Protein AF-A0A6N2DWP4-F1 (afdb_monomer)

pLDDT: mean 92.91, std 9.51, range [34.91, 98.56]

Nearest PDB structures (foldseek):
  1u5u-assembly1_A  TM=6.661E-01  e=4.851E-03  Plexaura homomalla
  2dvn-assembly1_A  TM=3.568E-01  e=2.224E+00  Pyrococcus horikoshii
  2e5x-assembly1_A-2  TM=3.537E-01  e=4.607E+00  Pyrococcus horikoshii OT3
  2mjp-assembly1_B  TM=2.564E-01  e=7.045E+00  Methanocaldococcus jannaschii

Foldseek 3Di:
DAWWFQAVFIKDKDKAWDPVQVVPQDCPDDDCPPDPPSPPVSVQVSLQPFKTKIFIWMWTDPDCVQVPNADPVHDRDCVRTNIDGDDMDIGGRDGCPDPLNVVLVLLEADAQCPDDNNTGTDYPVNVVSVVVSVVCLVVSCVVVVHDNDHDPDPCVSRVDPPD

Secondary structure (DSSP, 8-state):
---EEETTEEEEEEEEE-HHHHHT-------TTTSTTTHHHHHHHHHHH--EEEEEEEEE-S-TTTS-SS-SSSPPPTTTS--EEEEEEEE-------HHHHHHHHT----TT-S-GGG-B-SHHHHHHHHHHHHHHHHHHHHTT------SSHHHHSTT---

Structure (mmCIF, N/CA/C/O backbone):
data_AF-A0A6N2DWP4-F1
#
_entry.id   AF-A0A6N2DWP4-F1
#
loop_
_atom_site.group_PDB
_atom_site.id
_atom_site.type_symbol
_atom_site.label_atom_id
_atom_site.label_alt_id
_atom_site.label_comp_id
_atom_site.label_asym_id
_atom_site.label_entity_id
_atom_site.label_seq_id
_atom_site.pdbx_PDB_ins_code
_atom_site.Cartn_x
_atom_site.Cartn_y
_atom_site.Cartn_z
_atom_site.occupancy
_atom_site.B_iso_or_equiv
_atom_site.auth_seq_id
_atom_site.auth_comp_id
_atom_site.auth_asym_id
_atom_site.auth_atom_id
_atom_site.pdbx_PDB_model_num
ATOM 1 N N . MET A 1 1 ? -5.877 7.063 4.134 1.00 78.75 1 MET A N 1
ATOM 2 C CA . MET A 1 1 ? -6.351 5.751 3.622 1.00 78.75 1 MET A CA 1
ATOM 3 C C . MET A 1 1 ? -7.842 5.827 3.367 1.00 78.75 1 MET A C 1
ATOM 5 O O . MET A 1 1 ? -8.533 6.434 4.176 1.00 78.75 1 MET A O 1
ATOM 9 N N . ALA A 1 2 ? -8.330 5.246 2.273 1.00 89.94 2 ALA A N 1
ATOM 10 C CA . ALA A 1 2 ? -9.761 5.212 1.981 1.00 89.94 2 ALA A CA 1
ATOM 11 C C . ALA A 1 2 ? -10.409 3.939 2.524 1.00 89.94 2 ALA A C 1
ATOM 13 O O . ALA A 1 2 ? -9.740 2.915 2.642 1.00 89.94 2 ALA A O 1
ATOM 14 N N . ALA A 1 3 ? -11.693 4.028 2.865 1.00 96.62 3 ALA A N 1
ATOM 15 C CA . ALA A 1 3 ? -12.449 2.879 3.329 1.00 96.62 3 ALA A CA 1
ATOM 16 C C . ALA A 1 3 ? -12.843 1.965 2.158 1.00 96.62 3 ALA A C 1
ATOM 18 O O . ALA A 1 3 ? -13.057 2.417 1.030 1.00 96.62 3 ALA A O 1
ATOM 19 N N . GLN A 1 4 ? -12.983 0.681 2.446 1.00 97.31 4 GLN A N 1
ATOM 20 C CA . GLN A 1 4 ? -13.460 -0.343 1.525 1.00 97.31 4 GLN A CA 1
ATOM 21 C C . GLN A 1 4 ? -14.400 -1.301 2.253 1.00 97.31 4 GLN A C 1
ATOM 23 O O . GLN A 1 4 ? -14.435 -1.333 3.486 1.00 97.31 4 GLN A O 1
ATOM 28 N N . ARG A 1 5 ? -15.169 -2.084 1.495 1.00 97.69 5 ARG A N 1
ATOM 29 C CA . ARG A 1 5 ? -15.842 -3.249 2.067 1.00 97.69 5 ARG A CA 1
ATOM 30 C C . ARG A 1 5 ? -14.807 -4.258 2.561 1.00 97.69 5 ARG A C 1
ATOM 32 O O . ARG A 1 5 ? -13.666 -4.293 2.096 1.00 97.69 5 ARG A O 1
ATOM 39 N N . HIS A 1 6 ? -15.228 -5.058 3.523 1.00 96.44 6 HIS A N 1
ATOM 40 C CA . HIS A 1 6 ? -14.503 -6.218 4.004 1.00 96.44 6 HIS A CA 1
ATOM 41 C C . HIS A 1 6 ? -15.536 -7.267 4.423 1.00 96.44 6 HIS A C 1
ATOM 43 O O . HIS A 1 6 ? -15.893 -7.379 5.595 1.00 96.44 6 HIS A O 1
ATOM 49 N N . GLY A 1 7 ? -16.122 -7.932 3.423 1.00 96.00 7 GLY A N 1
ATOM 50 C CA . GLY A 1 7 ? -17.308 -8.773 3.587 1.00 96.00 7 GLY A CA 1
ATOM 51 C C . GLY A 1 7 ? -18.505 -7.961 4.096 1.00 96.00 7 GLY A C 1
ATOM 52 O O . GLY A 1 7 ? -18.967 -7.015 3.437 1.00 96.00 7 GLY A O 1
ATOM 53 N N . ASP A 1 8 ? -18.969 -8.314 5.294 1.00 96.88 8 ASP A N 1
ATOM 54 C CA . ASP A 1 8 ? -20.061 -7.639 6.007 1.00 96.88 8 ASP A CA 1
ATOM 55 C C . ASP A 1 8 ? -19.612 -6.371 6.749 1.00 96.88 8 ASP A C 1
ATOM 57 O O . ASP A 1 8 ? -20.439 -5.610 7.251 1.00 96.88 8 ASP A O 1
ATOM 61 N N . TYR A 1 9 ? -18.304 -6.104 6.786 1.00 97.50 9 TYR A N 1
ATOM 62 C CA . TYR A 1 9 ? -17.720 -4.963 7.481 1.00 97.50 9 TYR A CA 1
ATOM 63 C C . TYR A 1 9 ? -17.241 -3.874 6.517 1.00 97.50 9 TYR A C 1
ATOM 65 O O . TYR A 1 9 ? -17.183 -4.031 5.294 1.00 97.50 9 TYR A O 1
ATOM 73 N N . VAL A 1 10 ? -16.850 -2.746 7.105 1.00 98.25 10 VAL A N 1
ATOM 74 C CA . VAL A 1 10 ? -16.110 -1.673 6.441 1.00 98.25 10 VAL A CA 1
ATOM 75 C C . VAL A 1 10 ? -14.744 -1.568 7.099 1.00 98.25 10 VAL A C 1
ATOM 77 O O . VAL A 1 10 ? -14.651 -1.622 8.325 1.00 98.25 10 VAL A O 1
ATOM 80 N N . SER A 1 11 ? -13.689 -1.387 6.310 1.00 97.94 11 SER A N 1
ATOM 81 C CA . SER A 1 11 ? -12.334 -1.278 6.841 1.00 97.94 11 SER A CA 1
ATOM 82 C C . SER A 1 11 ? -11.476 -0.243 6.124 1.00 97.94 11 SER A C 1
ATOM 84 O O . SER A 1 11 ? -11.756 0.157 4.993 1.00 97.94 11 SER A O 1
ATOM 86 N N . LYS A 1 12 ? -10.404 0.180 6.797 1.00 97.75 12 LYS A N 1
ATOM 87 C CA . LYS A 1 12 ? -9.216 0.779 6.183 1.00 97.75 12 LYS A CA 1
ATOM 88 C C . LYS A 1 12 ? -8.073 -0.231 6.265 1.00 97.75 12 LYS A C 1
ATOM 90 O O . LYS A 1 12 ? -7.922 -0.916 7.276 1.00 97.75 12 LYS A O 1
ATOM 95 N N . ILE A 1 13 ? -7.265 -0.299 5.210 1.00 96.50 13 ILE A N 1
ATOM 96 C CA . ILE A 1 13 ? -6.066 -1.144 5.145 1.00 96.50 13 ILE A CA 1
ATOM 97 C C . ILE A 1 13 ? -4.832 -0.248 5.084 1.00 96.50 13 ILE A C 1
ATOM 99 O O . ILE A 1 13 ? -4.819 0.736 4.336 1.00 96.50 13 ILE A O 1
ATOM 103 N N . ARG A 1 14 ? -3.794 -0.608 5.844 1.00 96.50 14 ARG A N 1
ATOM 104 C CA . ARG A 1 14 ? -2.457 -0.011 5.759 1.00 96.50 14 ARG A CA 1
ATOM 105 C C . ARG A 1 14 ? -1.386 -1.069 5.557 1.00 96.50 14 ARG A C 1
ATOM 107 O O . ARG A 1 14 ? -1.566 -2.224 5.934 1.00 96.50 14 ARG A O 1
ATOM 114 N N . VAL A 1 15 ? -0.274 -0.643 4.972 1.00 97.31 15 VAL A N 1
ATOM 115 C CA . VAL A 1 15 ? 0.958 -1.425 4.878 1.00 97.31 15 VAL A CA 1
ATOM 116 C C . VAL A 1 15 ? 2.032 -0.635 5.611 1.00 97.31 15 VAL A C 1
ATOM 118 O O . VAL A 1 15 ? 2.283 0.517 5.258 1.00 97.31 15 VAL A O 1
ATOM 121 N N . ALA A 1 16 ? 2.616 -1.224 6.648 1.00 96.81 16 ALA A N 1
ATOM 122 C CA . ALA A 1 16 ? 3.660 -0.604 7.461 1.00 96.81 16 ALA A CA 1
ATOM 123 C C . ALA A 1 16 ? 4.908 -1.496 7.462 1.00 96.81 16 ALA A C 1
ATOM 125 O O . ALA A 1 16 ? 4.757 -2.714 7.474 1.00 96.81 16 ALA A O 1
ATOM 126 N N . PRO A 1 17 ? 6.137 -0.954 7.431 1.00 97.06 17 PRO A N 1
ATOM 127 C CA . PRO A 1 17 ? 7.325 -1.786 7.595 1.00 97.06 17 PRO A CA 1
ATOM 128 C C . PRO A 1 17 ? 7.321 -2.429 8.986 1.00 97.06 17 PRO A C 1
ATOM 130 O O . PRO A 1 17 ? 6.871 -1.814 9.955 1.00 97.06 17 PRO A O 1
ATOM 133 N N . THR A 1 18 ? 7.846 -3.649 9.105 1.00 97.44 18 THR A N 1
ATOM 134 C CA . THR A 1 18 ? 8.130 -4.207 10.435 1.00 97.44 18 THR A CA 1
ATOM 135 C C . THR A 1 18 ? 9.191 -3.358 11.136 1.00 97.44 18 THR A C 1
ATOM 137 O O . THR A 1 18 ? 10.009 -2.717 10.472 1.00 97.44 18 THR A O 1
ATOM 140 N N . ALA A 1 19 ? 9.221 -3.371 12.473 1.00 95.25 19 ALA A N 1
ATOM 141 C CA . ALA A 1 19 ? 10.240 -2.642 13.236 1.00 95.25 19 ALA A CA 1
ATOM 142 C C . ALA A 1 19 ? 11.664 -3.028 12.794 1.00 95.25 19 ALA A C 1
ATOM 144 O O . ALA A 1 19 ? 12.471 -2.158 12.481 1.00 95.25 19 ALA A O 1
ATOM 145 N N . ALA A 1 20 ? 11.918 -4.332 12.639 1.00 94.88 20 ALA A N 1
ATOM 146 C CA . ALA A 1 20 ? 13.197 -4.843 12.156 1.00 94.88 20 ALA A CA 1
ATOM 147 C C . ALA A 1 20 ? 13.540 -4.322 10.748 1.00 94.88 20 ALA A C 1
ATOM 149 O O . ALA A 1 20 ? 14.630 -3.798 10.540 1.00 94.88 20 ALA A O 1
ATOM 150 N N . ALA A 1 21 ? 12.613 -4.396 9.784 1.00 94.31 21 ALA A N 1
ATOM 151 C CA . ALA A 1 21 ? 12.868 -3.883 8.436 1.00 94.31 21 ALA A CA 1
ATOM 152 C C . ALA A 1 21 ? 13.123 -2.367 8.446 1.00 94.31 21 ALA A C 1
ATOM 154 O O . ALA A 1 21 ? 14.057 -1.892 7.799 1.00 94.31 21 ALA A O 1
ATOM 155 N N . ALA A 1 22 ? 12.338 -1.615 9.222 1.00 94.25 22 ALA A N 1
ATOM 156 C CA . ALA A 1 22 ? 12.482 -0.172 9.349 1.00 94.25 22 ALA A CA 1
ATOM 157 C C . ALA A 1 22 ? 13.839 0.224 9.941 1.00 94.25 22 ALA A C 1
ATOM 159 O O . ALA A 1 22 ? 14.412 1.212 9.491 1.00 94.25 22 ALA A O 1
ATOM 160 N N . GLU A 1 23 ? 14.368 -0.517 10.916 1.00 94.62 23 GLU A N 1
ATOM 161 C CA . GLU A 1 23 ? 15.683 -0.270 11.524 1.00 94.62 23 GLU A CA 1
ATOM 162 C C . GLU A 1 23 ? 16.831 -0.486 10.536 1.00 94.62 23 GLU A C 1
ATOM 164 O O . GLU A 1 23 ? 17.778 0.300 10.527 1.00 94.62 23 GLU A O 1
ATOM 169 N N . THR A 1 24 ? 16.716 -1.480 9.649 1.00 92.62 24 THR A N 1
ATOM 170 C CA . THR A 1 24 ? 17.780 -1.813 8.688 1.00 92.62 24 THR A CA 1
ATOM 171 C C . THR A 1 24 ? 17.966 -0.814 7.546 1.00 92.62 24 THR A C 1
ATOM 173 O O . THR A 1 24 ? 18.963 -0.930 6.833 1.00 92.62 24 THR A O 1
ATOM 176 N N . VAL A 1 25 ? 17.052 0.150 7.365 1.00 93.19 25 VAL A N 1
ATOM 177 C CA . VAL A 1 25 ? 17.154 1.175 6.312 1.00 93.19 25 VAL A CA 1
ATOM 178 C C . VAL A 1 25 ? 18.343 2.094 6.586 1.00 93.19 25 VAL A C 1
ATOM 180 O O . VAL A 1 25 ? 18.369 2.807 7.598 1.00 93.19 25 VAL A O 1
ATOM 183 N N . VAL A 1 26 ? 19.302 2.111 5.657 1.00 92.06 26 VAL A N 1
ATOM 184 C CA . VAL A 1 26 ? 20.540 2.899 5.775 1.00 92.06 26 VAL A CA 1
ATOM 185 C C . VAL A 1 26 ? 20.389 4.253 5.080 1.00 92.06 26 VAL A C 1
ATOM 187 O O . VAL A 1 26 ? 20.777 5.288 5.626 1.00 92.06 26 VAL A O 1
ATOM 190 N N . ARG A 1 27 ? 19.757 4.287 3.903 1.00 90.81 27 ARG A N 1
ATOM 191 C CA . ARG A 1 27 ? 19.587 5.499 3.080 1.00 90.81 27 ARG A CA 1
ATOM 192 C C . ARG A 1 27 ? 18.375 6.332 3.512 1.00 90.81 27 ARG A C 1
ATOM 194 O O . ARG A 1 27 ? 17.412 6.498 2.772 1.00 90.81 27 ARG A O 1
ATOM 201 N N . ARG A 1 28 ? 18.413 6.856 4.742 1.00 87.88 28 ARG A N 1
ATOM 202 C CA . ARG A 1 28 ? 17.291 7.604 5.353 1.00 87.88 28 ARG A CA 1
ATOM 203 C C . ARG A 1 28 ? 17.170 9.057 4.910 1.00 87.88 28 ARG A C 1
ATOM 205 O O . ARG A 1 28 ? 16.089 9.631 5.013 1.00 87.88 28 ARG A O 1
ATOM 212 N N . HIS A 1 29 ? 18.270 9.663 4.477 1.00 89.38 29 HIS A N 1
ATOM 213 C CA . HIS A 1 29 ? 18.296 11.061 4.071 1.00 89.38 29 HIS A CA 1
ATOM 214 C C . HIS A 1 29 ? 18.498 11.155 2.563 1.00 89.38 29 HIS A C 1
ATOM 216 O O . HIS A 1 29 ? 19.567 10.830 2.052 1.00 89.38 29 HIS A O 1
ATOM 222 N N . LEU A 1 30 ? 17.450 11.587 1.868 1.00 90.50 30 LEU A N 1
ATOM 223 C CA . LEU A 1 30 ? 17.461 11.878 0.442 1.00 90.50 30 LEU A CA 1
ATOM 224 C C . LEU A 1 30 ? 17.058 13.341 0.293 1.00 90.50 30 LEU A C 1
ATOM 226 O O . LEU A 1 30 ? 15.987 13.720 0.767 1.00 90.50 30 LEU A O 1
ATOM 230 N N . ASP A 1 31 ? 17.903 14.151 -0.337 1.00 89.94 31 ASP A N 1
ATOM 231 C CA . ASP A 1 31 ? 17.555 15.523 -0.699 1.00 89.94 31 ASP A CA 1
ATOM 232 C C . ASP A 1 31 ? 17.037 15.531 -2.144 1.00 89.94 31 ASP A C 1
ATOM 234 O O . ASP A 1 31 ? 17.816 15.327 -3.071 1.00 89.94 31 ASP A O 1
ATOM 238 N N . PRO A 1 32 ? 15.737 15.775 -2.388 1.00 88.06 32 PRO A N 1
ATOM 239 C CA . PRO A 1 32 ? 15.192 15.809 -3.743 1.00 88.06 32 PRO A CA 1
ATOM 240 C C . PRO A 1 32 ? 15.776 16.917 -4.629 1.00 88.06 32 PRO A C 1
ATOM 242 O O . PRO A 1 32 ? 15.478 16.950 -5.819 1.00 88.06 32 PRO A O 1
ATOM 245 N N . LYS A 1 33 ? 16.546 17.855 -4.063 1.00 90.38 33 LYS A N 1
ATOM 246 C CA . LYS A 1 33 ? 17.175 18.957 -4.800 1.00 90.38 33 LYS A CA 1
ATOM 247 C C . LYS A 1 33 ? 18.560 18.616 -5.339 1.00 90.38 33 LYS A C 1
ATOM 249 O O . LYS A 1 33 ? 19.059 19.372 -6.168 1.00 90.38 33 LYS A O 1
ATOM 254 N N . THR A 1 34 ? 19.198 17.546 -4.862 1.00 87.75 34 THR A N 1
ATOM 255 C CA . THR A 1 34 ? 20.581 17.229 -5.251 1.00 87.75 34 THR A CA 1
ATOM 256 C C . THR A 1 34 ? 20.678 16.561 -6.614 1.00 87.75 34 THR A C 1
ATOM 258 O O . THR A 1 34 ? 21.702 16.717 -7.271 1.00 87.75 34 THR A O 1
ATOM 261 N N . ASP A 1 35 ? 19.636 15.847 -7.050 1.00 83.06 35 ASP A N 1
ATOM 262 C CA . ASP A 1 35 ? 19.594 15.187 -8.356 1.00 83.06 35 ASP A CA 1
ATOM 263 C C . ASP A 1 35 ? 18.150 14.926 -8.824 1.00 83.06 35 ASP A C 1
ATOM 265 O O . ASP A 1 35 ? 17.211 14.822 -8.026 1.00 83.06 35 ASP A O 1
ATOM 269 N N . VAL A 1 36 ? 17.965 14.761 -10.133 1.00 77.81 36 VAL A N 1
ATOM 270 C CA . VAL A 1 36 ? 16.721 14.276 -10.726 1.00 77.81 36 VAL A CA 1
ATOM 271 C C . VAL A 1 36 ? 16.628 12.768 -10.481 1.00 77.81 36 VAL A C 1
ATOM 273 O O . VAL A 1 36 ? 17.330 11.972 -11.090 1.00 77.81 36 VAL A O 1
ATOM 276 N N . GLY A 1 37 ? 15.716 12.356 -9.597 1.00 83.94 37 GLY A N 1
ATOM 277 C CA . GLY A 1 37 ? 15.395 10.936 -9.403 1.00 83.94 37 GLY A CA 1
ATOM 278 C C . GLY A 1 37 ? 16.115 10.234 -8.248 1.00 83.94 37 GLY A C 1
ATOM 279 O O . GLY A 1 37 ? 16.219 9.010 -8.274 1.00 83.94 37 GLY A O 1
ATOM 280 N N . VAL A 1 38 ? 16.523 10.963 -7.200 1.00 91.38 38 VAL A N 1
ATOM 281 C CA . VAL A 1 38 ? 17.233 10.439 -6.005 1.00 91.38 38 VAL A CA 1
ATOM 282 C C . VAL A 1 38 ? 16.631 9.180 -5.356 1.00 91.38 38 VAL A C 1
ATOM 284 O O . VAL A 1 38 ? 17.341 8.424 -4.696 1.00 91.38 38 VAL A O 1
ATOM 287 N N . PHE A 1 39 ? 15.335 8.917 -5.544 1.00 92.25 39 PHE A N 1
ATOM 288 C CA . PHE A 1 39 ? 14.656 7.758 -4.962 1.00 92.25 39 PHE A CA 1
ATOM 289 C C . PHE A 1 39 ? 14.996 6.430 -5.649 1.00 92.25 39 PHE A C 1
ATOM 291 O O . PHE A 1 39 ? 15.097 5.415 -4.962 1.00 92.25 39 PHE A O 1
ATOM 298 N N . ARG A 1 40 ? 15.174 6.403 -6.980 1.00 91.75 40 ARG A N 1
ATOM 299 C CA . ARG A 1 40 ? 15.404 5.140 -7.708 1.00 91.75 40 ARG A CA 1
ATOM 300 C C . ARG A 1 40 ? 16.771 4.533 -7.371 1.00 91.75 40 ARG A C 1
ATOM 302 O O . ARG A 1 40 ? 16.777 3.372 -6.967 1.00 91.75 40 ARG A O 1
ATOM 309 N N . PRO A 1 41 ? 17.899 5.268 -7.445 1.00 92.50 41 PRO A N 1
ATOM 310 C CA . PRO A 1 41 ? 19.200 4.724 -7.057 1.00 92.50 41 PRO A CA 1
ATOM 311 C C . PRO A 1 41 ? 19.232 4.268 -5.596 1.00 92.50 41 PRO A C 1
ATOM 313 O O . PRO A 1 41 ? 19.812 3.231 -5.287 1.00 92.50 41 PRO A O 1
ATOM 316 N N . ALA A 1 42 ? 18.561 5.000 -4.698 1.00 94.25 42 ALA A N 1
ATOM 317 C CA . ALA A 1 42 ? 18.457 4.610 -3.297 1.00 94.25 42 ALA A CA 1
ATOM 318 C C . ALA A 1 42 ? 17.691 3.290 -3.124 1.00 94.25 42 ALA A C 1
ATOM 320 O O . ALA A 1 42 ? 18.168 2.405 -2.419 1.00 94.25 42 ALA A O 1
ATOM 321 N N . LEU A 1 43 ? 16.545 3.132 -3.796 1.00 94.44 43 LEU A N 1
ATOM 322 C CA . LEU A 1 43 ? 15.748 1.906 -3.738 1.00 94.44 43 LEU A CA 1
ATOM 323 C C . LEU A 1 43 ? 16.488 0.701 -4.337 1.00 94.44 43 LEU A C 1
ATOM 325 O O . LEU A 1 43 ? 16.472 -0.366 -3.730 1.00 94.44 43 LEU A O 1
ATOM 329 N N . VAL A 1 44 ? 17.154 0.875 -5.486 1.00 95.25 44 VAL A N 1
ATOM 330 C CA . VAL A 1 44 ? 18.005 -0.159 -6.107 1.00 95.25 44 VAL A CA 1
ATOM 331 C C . VAL A 1 44 ? 19.056 -0.632 -5.106 1.00 95.25 44 VAL A C 1
ATOM 333 O O . VAL A 1 44 ? 19.174 -1.825 -4.849 1.00 95.25 44 VAL A O 1
ATOM 336 N N . ALA A 1 45 ? 19.784 0.304 -4.500 1.00 95.25 45 ALA A N 1
ATOM 337 C CA . ALA A 1 45 ? 20.885 -0.029 -3.612 1.00 95.25 45 ALA A CA 1
ATOM 338 C C . ALA A 1 45 ? 20.418 -0.655 -2.279 1.00 95.25 45 ALA A C 1
ATOM 340 O O . ALA A 1 45 ? 21.084 -1.543 -1.758 1.00 95.25 45 ALA A O 1
ATOM 341 N N . GLU A 1 46 ? 19.260 -0.254 -1.739 1.00 96.19 46 GLU A N 1
ATOM 342 C CA . GLU A 1 46 ? 18.642 -0.930 -0.584 1.00 96.19 46 GLU A CA 1
ATOM 343 C C . GLU A 1 46 ? 18.240 -2.381 -0.932 1.00 96.19 46 GLU A C 1
ATOM 345 O O . GLU A 1 46 ? 18.584 -3.312 -0.200 1.00 96.19 46 GLU A O 1
ATOM 350 N N . LEU A 1 47 ? 17.557 -2.598 -2.065 1.00 96.19 47 LEU A N 1
ATOM 351 C CA . LEU A 1 47 ? 17.053 -3.921 -2.463 1.00 96.19 47 LEU A CA 1
ATOM 352 C C . LEU A 1 47 ? 18.149 -4.889 -2.926 1.00 96.19 47 LEU A C 1
ATOM 354 O O . LEU A 1 47 ? 17.984 -6.098 -2.763 1.00 96.19 47 LEU A O 1
ATOM 358 N N . GLN A 1 48 ? 19.270 -4.385 -3.446 1.00 96.75 48 GLN A N 1
ATOM 359 C CA . GLN A 1 48 ? 20.434 -5.208 -3.782 1.00 96.75 48 GLN A CA 1
ATOM 360 C C . GLN A 1 48 ? 21.164 -5.735 -2.540 1.00 96.75 48 GLN A C 1
ATOM 362 O O . GLN A 1 48 ? 21.842 -6.756 -2.628 1.00 96.75 48 GLN A O 1
ATOM 367 N N . GLU A 1 49 ? 21.032 -5.079 -1.386 1.00 96.25 49 GLU A N 1
ATOM 368 C CA . GLU A 1 49 ? 21.751 -5.457 -0.166 1.00 96.25 49 GLU A CA 1
ATOM 369 C C . GLU A 1 49 ? 20.962 -6.409 0.736 1.00 96.25 49 GLU A C 1
ATOM 371 O O . GLU A 1 49 ? 21.564 -7.263 1.390 1.00 96.25 49 GLU A O 1
ATOM 376 N N . ARG A 1 50 ? 19.636 -6.236 0.845 1.00 94.81 50 ARG A N 1
ATOM 377 C CA . ARG A 1 50 ? 18.838 -6.945 1.858 1.00 94.81 50 ARG A CA 1
ATOM 378 C C . ARG A 1 50 ? 17.348 -7.054 1.507 1.00 94.81 50 ARG A C 1
ATOM 380 O O . ARG A 1 50 ? 16.824 -6.234 0.757 1.00 94.81 50 ARG A O 1
ATOM 387 N N . PRO A 1 51 ? 16.636 -8.053 2.062 1.00 96.69 51 PRO A N 1
ATOM 388 C CA . PRO A 1 51 ? 15.182 -8.136 1.961 1.00 96.69 51 PRO A CA 1
ATOM 389 C C . PRO A 1 51 ? 14.478 -7.174 2.933 1.00 96.69 51 PRO A C 1
ATOM 391 O O . PRO A 1 51 ? 15.026 -6.820 3.976 1.00 96.69 51 PRO A O 1
ATOM 394 N N . TYR A 1 52 ? 13.215 -6.850 2.644 1.00 97.50 52 TYR A N 1
ATOM 395 C CA . TYR A 1 52 ? 12.340 -6.048 3.510 1.00 97.50 52 TYR A CA 1
ATOM 396 C C . TYR A 1 52 ? 11.041 -6.792 3.819 1.00 97.50 52 TYR A C 1
ATOM 398 O O . TYR A 1 52 ? 10.543 -7.579 3.013 1.00 97.50 52 TYR A O 1
ATOM 406 N N . GLU A 1 53 ? 10.470 -6.532 4.993 1.00 98.19 53 GLU A N 1
ATOM 407 C CA . GLU A 1 53 ? 9.196 -7.107 5.421 1.00 98.19 53 GLU A CA 1
ATOM 408 C C . GLU A 1 53 ? 8.237 -6.005 5.870 1.00 98.19 53 GLU A C 1
ATOM 410 O O . GLU A 1 53 ? 8.613 -5.083 6.598 1.00 98.19 53 GLU A O 1
ATOM 415 N N . PHE A 1 54 ? 6.983 -6.130 5.451 1.00 98.50 54 PHE A N 1
ATOM 416 C CA . PHE A 1 54 ? 5.902 -5.214 5.775 1.00 98.50 54 PHE A CA 1
ATOM 417 C C . PHE A 1 54 ? 4.726 -5.974 6.378 1.00 98.50 54 PHE A C 1
A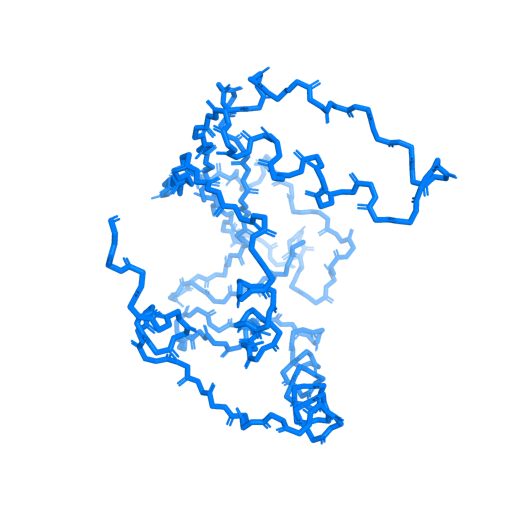TOM 419 O O . PHE A 1 54 ? 4.457 -7.115 6.013 1.00 98.50 54 PHE A O 1
ATOM 426 N N . GLU A 1 55 ? 3.987 -5.325 7.262 1.00 98.56 55 GLU A N 1
ATOM 427 C CA . GLU A 1 55 ? 2.745 -5.809 7.843 1.00 98.56 55 GLU A CA 1
ATOM 428 C C . GLU A 1 55 ? 1.553 -5.205 7.107 1.00 98.56 55 GLU A C 1
ATOM 430 O O . GLU A 1 55 ? 1.446 -3.984 6.968 1.00 98.56 55 GLU A O 1
ATOM 435 N N . ILE A 1 56 ? 0.633 -6.063 6.663 1.00 98.25 56 ILE A N 1
ATOM 436 C CA . ILE A 1 56 ? -0.699 -5.649 6.229 1.00 98.25 56 ILE A CA 1
ATOM 437 C C . ILE A 1 56 ? -1.577 -5.587 7.468 1.00 98.25 56 ILE A C 1
ATOM 439 O O . ILE A 1 56 ? -1.763 -6.587 8.167 1.00 98.25 56 ILE A O 1
ATOM 443 N N . GLN A 1 57 ? -2.132 -4.410 7.715 1.00 98.44 57 GLN A N 1
ATOM 444 C CA . GLN A 1 57 ? -2.929 -4.126 8.893 1.00 98.44 57 GLN A CA 1
ATOM 445 C C . GLN A 1 57 ? -4.313 -3.614 8.498 1.00 98.44 57 GLN A C 1
ATOM 447 O O . GLN A 1 57 ? -4.456 -2.824 7.562 1.00 98.44 57 GLN A O 1
ATOM 452 N N . VAL A 1 58 ? -5.331 -4.056 9.230 1.00 98.19 58 VAL A N 1
ATOM 453 C CA . VAL A 1 58 ? -6.740 -3.730 8.988 1.00 98.19 58 VAL A CA 1
ATOM 454 C C . VAL A 1 58 ? -7.313 -3.025 10.209 1.00 98.19 58 VAL A C 1
ATOM 456 O O . VAL A 1 58 ? -7.117 -3.473 11.334 1.00 98.19 58 VAL A O 1
ATOM 459 N N . GLN A 1 59 ? -8.047 -1.941 9.979 1.00 98.50 59 GLN A N 1
ATOM 460 C CA . GLN A 1 59 ? -8.833 -1.238 10.990 1.00 98.50 59 GLN A CA 1
ATOM 461 C C . GLN A 1 59 ? -10.306 -1.284 10.579 1.00 98.50 59 GLN A C 1
ATOM 463 O O . GLN A 1 59 ? -10.668 -0.761 9.521 1.00 98.50 59 GLN A O 1
ATOM 468 N N . LEU A 1 60 ? -11.159 -1.918 11.386 1.00 98.31 60 LEU A N 1
ATOM 469 C CA . LEU A 1 60 ? -12.595 -2.035 11.104 1.00 98.31 60 LEU A CA 1
ATOM 470 C C . LEU A 1 60 ? -13.352 -0.787 11.564 1.00 98.31 60 LEU A C 1
ATOM 472 O O . LEU A 1 60 ? -13.052 -0.224 12.611 1.00 98.31 60 LEU A O 1
ATOM 476 N N . CYS A 1 61 ? -14.358 -0.359 10.811 1.00 98.19 61 CYS A N 1
ATOM 477 C CA . CYS A 1 61 ? -15.218 0.758 11.182 1.00 98.19 61 CYS A CA 1
ATOM 478 C C . CYS A 1 61 ? -16.189 0.351 12.299 1.00 98.19 61 CYS A C 1
ATOM 480 O O . CYS A 1 61 ? -17.069 -0.475 12.071 1.00 98.19 61 CYS A O 1
ATOM 482 N N . ALA A 1 62 ? -16.069 0.972 13.474 1.00 97.75 62 ALA A N 1
ATOM 483 C CA . ALA A 1 62 ? -16.957 0.731 14.614 1.00 97.75 62 ALA A CA 1
ATOM 484 C C . ALA A 1 62 ? -18.080 1.780 14.753 1.00 97.75 62 ALA A C 1
ATOM 486 O O . ALA A 1 62 ? -19.135 1.480 15.302 1.00 97.75 62 ALA A O 1
ATOM 487 N N . ASP A 1 63 ? -17.878 3.004 14.249 1.00 97.62 63 ASP A N 1
ATOM 488 C CA . ASP A 1 63 ? -18.844 4.108 14.355 1.00 97.62 63 ASP A CA 1
ATOM 489 C C . ASP A 1 63 ? -18.728 5.053 13.152 1.00 97.62 63 ASP A C 1
ATOM 491 O O . ASP A 1 63 ? -17.767 5.809 13.046 1.00 97.62 63 ASP A O 1
ATOM 495 N N . LEU A 1 64 ? -19.729 5.073 12.268 1.00 96.56 64 LEU A N 1
ATOM 496 C CA . LEU A 1 64 ? -19.721 5.897 11.050 1.00 96.56 64 LEU A CA 1
ATOM 497 C C . LEU A 1 64 ? -19.704 7.412 11.300 1.00 96.56 64 LEU A C 1
ATOM 499 O O . LEU A 1 64 ? -19.325 8.160 10.400 1.00 96.56 64 LEU A O 1
ATOM 503 N N . LYS A 1 65 ? -20.108 7.887 12.485 1.00 96.81 65 LYS A N 1
ATOM 504 C CA . LYS A 1 65 ? -20.043 9.318 12.819 1.00 96.81 65 LYS A CA 1
ATOM 505 C C . LYS A 1 65 ? -18.615 9.740 13.140 1.00 96.81 65 LYS A C 1
ATOM 507 O O . LYS A 1 65 ? -18.184 10.812 12.734 1.00 96.81 65 LYS A O 1
ATOM 512 N N . ARG A 1 66 ? -17.888 8.895 13.874 1.00 97.25 66 ARG A N 1
ATOM 513 C CA . ARG A 1 66 ? -16.500 9.151 14.303 1.00 97.25 66 ARG A CA 1
ATOM 514 C C . ARG A 1 66 ? -15.466 8.634 13.306 1.00 97.25 66 ARG A C 1
ATOM 516 O O . ARG A 1 66 ? -14.319 9.064 13.332 1.00 97.25 66 ARG A O 1
ATOM 523 N N . MET A 1 67 ? -15.871 7.707 12.447 1.00 98.06 67 MET A N 1
ATOM 524 C CA . MET A 1 67 ? -15.058 7.046 11.434 1.00 98.06 67 MET A CA 1
ATOM 525 C C . MET A 1 67 ? -15.739 7.208 10.064 1.00 98.06 67 MET A C 1
ATOM 527 O O . MET A 1 67 ? -16.169 6.225 9.456 1.00 98.06 67 MET A O 1
ATOM 531 N N . PRO A 1 68 ? -15.883 8.450 9.565 1.00 97.50 68 PRO A N 1
ATOM 532 C CA . PRO A 1 68 ? -16.620 8.704 8.336 1.00 97.50 68 PRO A CA 1
ATOM 533 C C . PRO A 1 68 ? -15.924 8.061 7.130 1.00 97.50 68 PRO A C 1
ATOM 535 O O . PRO A 1 68 ? -14.695 8.031 7.028 1.00 97.50 68 PRO A O 1
ATOM 538 N N . ILE A 1 69 ? -16.736 7.542 6.207 1.00 97.31 69 ILE A N 1
ATOM 539 C CA . ILE A 1 69 ? -16.283 6.976 4.925 1.00 97.31 69 ILE A CA 1
ATOM 540 C C .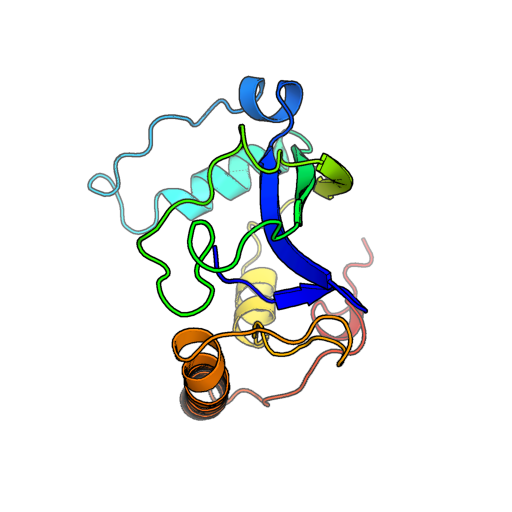 ILE A 1 69 ? -16.052 8.083 3.888 1.00 97.31 69 ILE A C 1
ATOM 542 O O . ILE A 1 69 ? -15.119 8.004 3.092 1.00 97.31 69 ILE A O 1
ATOM 546 N N . GLU A 1 70 ? -16.927 9.090 3.877 1.00 96.31 70 GLU A N 1
ATOM 547 C CA . GLU A 1 70 ? -16.962 10.136 2.846 1.00 96.31 70 GLU A CA 1
ATOM 548 C C . GLU A 1 70 ? -15.982 11.291 3.117 1.00 96.31 70 GLU A C 1
ATOM 550 O O . GLU A 1 70 ? -15.681 12.056 2.204 1.00 96.31 70 GLU A O 1
ATOM 555 N N . ASP A 1 71 ? -15.437 11.381 4.333 1.00 95.56 71 ASP A N 1
ATOM 556 C CA . ASP A 1 71 ? -14.423 12.365 4.709 1.00 95.56 71 ASP A CA 1
ATOM 557 C C . ASP A 1 71 ? -13.081 11.675 4.982 1.00 95.56 71 ASP A C 1
ATOM 559 O O . ASP A 1 71 ? -12.882 10.988 5.984 1.00 95.56 71 ASP A O 1
ATOM 563 N N . LEU A 1 72 ? -12.151 11.849 4.045 1.00 91.69 72 LEU A N 1
ATOM 564 C CA . LEU A 1 72 ? -10.816 11.257 4.101 1.00 91.69 72 LEU A CA 1
ATOM 565 C C . LEU A 1 72 ? -9.808 12.106 4.878 1.00 91.69 72 LEU A C 1
ATOM 567 O O . LEU A 1 72 ? -8.687 11.640 5.087 1.00 91.69 72 LEU A O 1
ATOM 571 N N . THR A 1 73 ? -10.186 13.321 5.283 1.00 94.31 73 THR A N 1
ATOM 572 C CA . THR A 1 73 ? -9.353 14.188 6.129 1.00 94.31 73 THR A CA 1
ATOM 573 C C . THR A 1 73 ? -9.402 13.760 7.594 1.00 94.31 73 THR A C 1
ATOM 575 O O . THR A 1 73 ? -8.488 14.059 8.358 1.00 94.31 73 THR A O 1
ATOM 578 N N . VAL A 1 74 ? -10.432 12.994 7.969 1.00 95.31 74 VAL A N 1
ATOM 579 C CA . VAL A 1 74 ? -10.612 12.466 9.318 1.00 95.31 74 VAL A CA 1
ATOM 580 C C . VAL A 1 74 ? -9.845 11.156 9.493 1.00 95.31 74 VAL A C 1
ATOM 582 O O . VAL A 1 74 ? -10.136 10.117 8.879 1.00 95.31 74 VAL A O 1
ATOM 585 N N . GLU A 1 75 ? -8.867 11.196 10.392 1.00 96.19 75 GLU A N 1
ATOM 586 C CA . GLU A 1 75 ? -8.215 10.001 10.906 1.00 96.19 75 GLU A CA 1
ATOM 587 C C . GLU A 1 75 ? -9.172 9.213 11.809 1.00 96.19 75 GLU A C 1
ATOM 589 O O . GLU A 1 75 ? -9.908 9.765 12.624 1.00 96.19 75 GLU A O 1
ATOM 594 N N . TRP A 1 76 ? -9.188 7.894 11.630 1.00 97.50 76 TRP A N 1
ATOM 595 C CA . TRP A 1 76 ? -10.033 6.997 12.407 1.00 97.50 76 TRP A CA 1
ATOM 596 C C . TRP A 1 76 ? -9.347 6.681 13.743 1.00 97.50 76 TRP A C 1
ATOM 598 O O . TRP A 1 76 ? -8.254 6.112 13.716 1.00 97.50 76 TRP A O 1
ATOM 608 N N . PRO A 1 77 ? -9.953 7.008 14.902 1.00 97.75 77 PRO A N 1
ATOM 609 C CA . PRO A 1 77 ? -9.265 6.890 16.185 1.00 97.75 77 PRO A CA 1
ATOM 610 C C . PRO A 1 77 ? -8.893 5.440 16.525 1.00 97.75 77 PRO A C 1
ATOM 612 O O . PRO A 1 77 ? -9.780 4.602 16.697 1.00 97.75 77 PRO A O 1
ATOM 615 N N . GLU A 1 78 ? -7.600 5.153 16.710 1.00 97.31 78 GLU A N 1
ATOM 616 C CA . GLU A 1 78 ? -7.131 3.797 17.050 1.00 97.31 78 GLU A CA 1
ATOM 617 C C . GLU A 1 78 ? -7.663 3.300 18.407 1.00 97.31 78 GLU A C 1
ATOM 619 O O . GLU A 1 78 ? -7.902 2.110 18.580 1.00 97.31 78 GLU A O 1
ATOM 624 N N . GLY A 1 79 ? -7.949 4.206 19.351 1.00 97.62 79 GLY A N 1
ATOM 625 C CA . GLY A 1 79 ? -8.584 3.846 20.626 1.00 97.62 79 GLY A CA 1
ATOM 626 C C . GLY A 1 79 ? -10.041 3.377 20.498 1.00 97.62 79 GLY A C 1
ATOM 627 O O . GL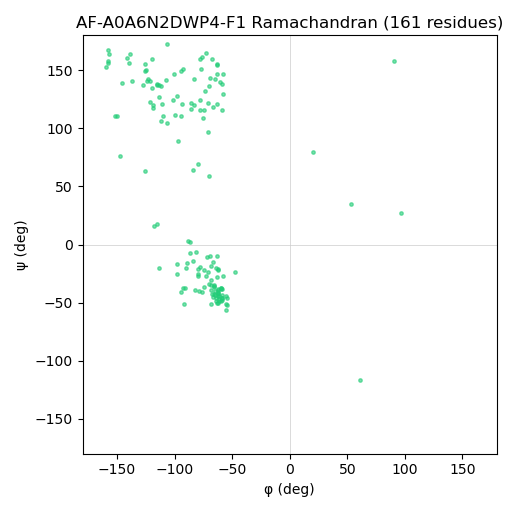Y A 1 79 ? -10.556 2.746 21.415 1.00 97.62 79 GLY A O 1
ATOM 628 N N . LEU A 1 80 ? -10.714 3.683 19.383 1.00 97.62 80 LEU A N 1
ATOM 629 C CA . LEU A 1 80 ? -12.055 3.169 19.087 1.00 97.62 80 LEU A CA 1
ATOM 630 C C . LEU A 1 80 ? -11.993 1.853 18.304 1.00 97.62 80 LEU A C 1
ATOM 632 O O . LEU A 1 80 ? -12.819 0.970 18.512 1.00 97.62 80 LEU A O 1
ATOM 636 N N . SER A 1 81 ? -11.029 1.738 17.395 1.00 98.19 81 SER A N 1
ATOM 637 C CA . SER A 1 81 ? -10.772 0.528 16.624 1.00 98.19 81 SER A CA 1
ATOM 638 C C . SER A 1 81 ? -9.289 0.494 16.261 1.00 98.19 81 SER A C 1
ATOM 640 O O . SER A 1 81 ? -8.854 1.347 15.482 1.00 98.19 81 SER A O 1
ATOM 642 N N . PRO A 1 82 ? -8.490 -0.419 16.833 1.00 97.94 82 PRO A N 1
ATOM 643 C CA . PRO A 1 82 ? -7.063 -0.485 16.554 1.00 97.94 82 PRO A CA 1
ATOM 644 C C . PRO A 1 82 ? -6.793 -1.125 15.190 1.00 97.94 82 PRO A C 1
ATOM 646 O O . PRO A 1 82 ? -7.622 -1.854 14.639 1.00 97.94 82 PRO A O 1
ATOM 649 N N . PHE A 1 83 ? -5.595 -0.894 14.657 1.00 98.06 83 PHE A N 1
ATOM 650 C CA . PHE A 1 83 ? -5.093 -1.689 13.541 1.00 98.06 83 PHE A CA 1
ATOM 651 C C . PHE A 1 83 ? -4.683 -3.087 14.015 1.00 98.06 83 PHE A C 1
ATOM 653 O O . PHE A 1 83 ? -3.941 -3.230 14.985 1.00 98.06 83 PHE A O 1
ATOM 660 N N . VAL A 1 84 ? -5.124 -4.115 13.291 1.00 98.00 84 VAL A N 1
ATOM 661 C CA . VAL A 1 84 ? -4.756 -5.516 13.528 1.00 98.00 84 VAL A CA 1
ATOM 662 C C . VAL A 1 84 ? -3.929 -6.025 12.354 1.00 98.00 84 VAL A C 1
ATOM 664 O O . VAL A 1 84 ? -4.363 -5.924 11.205 1.00 98.00 84 VAL A O 1
ATOM 667 N N . THR A 1 85 ? -2.746 -6.580 12.629 1.00 98.31 85 THR A N 1
ATOM 668 C CA . THR A 1 85 ? -1.907 -7.235 11.614 1.00 98.31 85 THR A CA 1
ATOM 669 C C . THR A 1 85 ? -2.543 -8.549 11.183 1.00 98.31 85 THR A C 1
ATOM 671 O O . THR A 1 85 ? -2.766 -9.436 12.003 1.00 98.31 85 THR A O 1
ATOM 674 N N . VAL A 1 86 ? -2.821 -8.677 9.885 1.00 97.88 86 VAL A N 1
ATOM 675 C CA . VAL A 1 86 ? -3.479 -9.859 9.301 1.00 97.88 86 VAL A CA 1
ATOM 676 C C . VAL A 1 86 ? -2.572 -10.640 8.356 1.00 97.88 86 VAL A C 1
ATOM 678 O O . VAL A 1 86 ? -2.828 -11.810 8.089 1.00 97.88 86 VAL A O 1
ATOM 681 N N . ALA A 1 87 ? -1.517 -10.011 7.836 1.00 98.12 87 ALA A N 1
ATOM 682 C CA . ALA A 1 87 ? -0.566 -10.658 6.942 1.00 98.12 87 ALA A CA 1
ATOM 683 C C . ALA A 1 87 ? 0.783 -9.935 6.939 1.00 98.12 87 ALA A C 1
ATOM 685 O O . ALA A 1 87 ? 0.902 -8.795 7.394 1.00 98.12 87 ALA A O 1
ATOM 686 N N . LYS A 1 88 ? 1.789 -10.599 6.369 1.00 97.75 88 LYS A N 1
ATOM 687 C CA . LYS A 1 88 ? 3.108 -10.034 6.094 1.00 97.75 88 LYS A CA 1
ATOM 688 C C . LYS A 1 88 ? 3.415 -10.120 4.605 1.00 97.75 88 LYS A C 1
ATOM 690 O O . LYS A 1 88 ? 3.108 -11.123 3.965 1.00 97.75 88 LYS A O 1
ATOM 695 N N . VAL A 1 89 ? 4.035 -9.078 4.068 1.00 98.00 89 VAL A N 1
ATOM 696 C CA . VAL A 1 89 ? 4.571 -9.033 2.706 1.00 98.00 89 VAL A CA 1
ATOM 697 C C . VAL A 1 89 ? 6.082 -9.011 2.808 1.00 98.00 89 VAL A C 1
ATOM 699 O O . VAL A 1 89 ? 6.651 -8.099 3.406 1.00 98.00 89 VAL A O 1
ATOM 702 N N . ARG A 1 90 ? 6.731 -10.005 2.203 1.00 97.62 90 ARG A N 1
ATOM 703 C CA . ARG A 1 90 ? 8.185 -10.061 2.094 1.00 97.62 90 ARG A CA 1
ATOM 704 C C . ARG A 1 90 ? 8.606 -9.635 0.697 1.00 97.62 90 ARG A C 1
ATOM 706 O O . ARG A 1 90 ? 8.190 -10.237 -0.288 1.00 97.62 90 ARG A O 1
ATOM 713 N N . VAL A 1 91 ? 9.466 -8.631 0.638 1.00 96.81 91 VAL A N 1
ATOM 714 C CA . VAL A 1 91 ? 10.173 -8.215 -0.569 1.00 96.81 91 VAL A CA 1
ATOM 715 C C . VAL A 1 91 ? 11.575 -8.822 -0.487 1.00 96.81 91 VAL A C 1
ATOM 717 O O . VAL A 1 91 ? 12.330 -8.459 0.419 1.00 96.81 91 VAL A O 1
ATOM 720 N N . PRO A 1 92 ? 11.927 -9.800 -1.341 1.00 96.94 92 PRO A N 1
ATOM 721 C CA . PRO A 1 92 ? 13.257 -10.396 -1.316 1.00 96.94 92 PRO A CA 1
ATOM 722 C C . PRO A 1 92 ? 14.317 -9.381 -1.758 1.00 96.94 92 PRO A C 1
ATOM 724 O O . PRO A 1 92 ? 14.000 -8.401 -2.437 1.00 96.94 92 PRO A O 1
ATOM 727 N N . GLN A 1 93 ? 15.569 -9.660 -1.389 1.00 97.12 93 GLN A N 1
ATOM 728 C CA . GLN A 1 93 ? 16.726 -9.018 -2.006 1.00 97.12 93 GLN A CA 1
ATOM 729 C C . GLN A 1 93 ? 16.673 -9.296 -3.512 1.00 97.12 93 GLN A C 1
ATOM 731 O O . GLN A 1 93 ? 16.467 -10.441 -3.919 1.00 97.12 93 GLN A O 1
ATOM 736 N N . GLN A 1 94 ? 16.804 -8.254 -4.320 1.00 95.00 94 GLN A N 1
ATOM 737 C CA . GLN A 1 94 ? 16.656 -8.329 -5.768 1.00 95.00 94 GLN A CA 1
ATOM 738 C C . GLN A 1 94 ? 17.336 -7.135 -6.434 1.00 95.00 94 GLN A C 1
ATOM 740 O O . GLN A 1 94 ? 17.434 -6.056 -5.848 1.00 95.00 94 GLN A O 1
ATOM 745 N N . ASP A 1 95 ? 17.766 -7.325 -7.676 1.00 94.50 95 ASP A N 1
ATOM 746 C CA . ASP A 1 95 ? 18.248 -6.239 -8.516 1.00 94.50 95 ASP A CA 1
ATOM 747 C C . ASP A 1 95 ? 17.100 -5.697 -9.374 1.00 94.50 95 ASP A C 1
ATOM 749 O O . ASP A 1 95 ? 16.492 -6.434 -10.146 1.00 94.50 95 ASP A O 1
ATOM 753 N N . ILE A 1 96 ? 16.801 -4.406 -9.220 1.00 93.44 96 ILE A N 1
ATOM 754 C CA . ILE A 1 96 ? 15.783 -3.694 -10.009 1.00 93.44 96 ILE A CA 1
ATOM 755 C C . ILE A 1 96 ? 16.386 -2.592 -10.892 1.00 93.44 96 ILE A C 1
ATOM 757 O O . ILE A 1 96 ? 15.681 -1.670 -11.308 1.00 93.44 96 ILE A O 1
ATOM 761 N N . SER A 1 97 ? 17.701 -2.635 -11.126 1.00 94.06 97 SER A N 1
ATOM 762 C CA . SER A 1 97 ? 18.415 -1.614 -11.899 1.00 94.06 97 SER A CA 1
ATOM 763 C C . SER A 1 97 ? 18.166 -1.693 -13.407 1.00 94.06 97 SER A C 1
ATOM 765 O O . SER A 1 97 ? 18.308 -0.670 -14.074 1.00 94.06 97 SER A O 1
ATOM 767 N N . GLY A 1 98 ? 17.744 -2.855 -13.919 1.00 92.25 98 GLY A N 1
ATOM 768 C CA . GLY A 1 98 ? 17.528 -3.106 -15.343 1.00 92.25 98 GLY A CA 1
ATOM 769 C C . GLY A 1 98 ? 16.499 -2.179 -15.999 1.00 92.25 98 GLY A C 1
ATOM 770 O O . GLY A 1 98 ? 15.440 -1.881 -15.434 1.00 92.25 98 GLY A O 1
ATOM 771 N N . ASP A 1 99 ? 16.813 -1.726 -17.212 1.00 87.94 99 ASP A N 1
ATOM 772 C CA . ASP A 1 99 ? 15.913 -0.901 -18.028 1.00 87.94 99 ASP A CA 1
ATOM 773 C C . ASP A 1 99 ? 14.687 -1.697 -18.504 1.00 87.94 99 ASP A C 1
ATOM 775 O O . ASP A 1 99 ? 13.583 -1.160 -18.596 1.00 87.94 99 ASP A O 1
ATOM 779 N N . ASP A 1 100 ? 14.850 -3.005 -18.705 1.00 88.81 100 ASP A N 1
ATOM 780 C CA . ASP A 1 100 ? 13.782 -3.950 -19.033 1.00 88.81 100 ASP A CA 1
ATOM 781 C C . ASP A 1 100 ? 12.694 -3.995 -17.948 1.00 88.81 100 ASP A C 1
ATOM 783 O O . ASP A 1 100 ? 11.503 -4.049 -18.259 1.00 88.81 100 ASP A O 1
ATOM 787 N N . ILE A 1 101 ? 13.081 -3.887 -16.672 1.00 89.94 101 ILE A N 1
ATOM 788 C CA . ILE A 1 101 ? 12.145 -3.792 -15.545 1.00 89.94 101 ILE A CA 1
ATOM 789 C C . ILE A 1 101 ? 11.343 -2.494 -15.631 1.00 89.94 101 ILE A C 1
ATOM 791 O O . ILE A 1 101 ? 10.142 -2.494 -15.363 1.00 89.94 101 ILE A O 1
ATOM 795 N N . GLN A 1 102 ? 11.977 -1.382 -16.008 1.00 86.88 102 GLN A N 1
ATOM 796 C CA . GLN A 1 102 ? 11.293 -0.096 -16.132 1.00 86.88 102 GLN A CA 1
ATOM 797 C C . GLN A 1 102 ? 10.276 -0.109 -17.279 1.00 86.88 102 GLN A C 1
ATOM 799 O O . GLN A 1 102 ? 9.144 0.333 -17.081 1.00 86.88 102 GLN A O 1
ATOM 804 N N . GLU A 1 103 ? 10.653 -0.640 -18.444 1.00 87.62 103 GLU A N 1
ATOM 805 C CA . GLU A 1 103 ? 9.747 -0.805 -19.586 1.00 87.62 103 GLU A CA 1
ATOM 8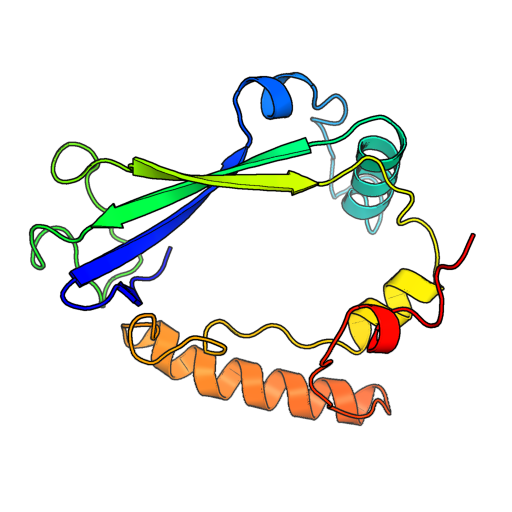06 C C . GLU A 1 103 ? 8.575 -1.730 -19.248 1.00 87.62 103 GLU A C 1
ATOM 808 O O . GLU A 1 103 ? 7.414 -1.391 -19.501 1.00 87.62 103 GLU A O 1
ATOM 813 N N . ALA A 1 104 ? 8.867 -2.874 -18.622 1.00 89.88 104 ALA A N 1
ATOM 814 C CA . ALA A 1 104 ? 7.850 -3.820 -18.189 1.00 89.88 104 ALA A CA 1
ATOM 815 C C . ALA A 1 104 ? 6.872 -3.165 -17.208 1.00 89.88 104 ALA A C 1
ATOM 817 O O . ALA A 1 104 ? 5.661 -3.283 -17.380 1.00 89.88 104 ALA A O 1
ATOM 818 N N . MET A 1 105 ? 7.377 -2.428 -16.214 1.00 89.19 105 MET A N 1
ATOM 819 C CA . MET A 1 105 ? 6.541 -1.762 -15.218 1.00 89.19 105 MET A CA 1
ATOM 820 C C . MET A 1 105 ? 5.711 -0.613 -15.790 1.00 89.19 105 MET A C 1
ATOM 822 O O . MET A 1 105 ? 4.577 -0.419 -15.344 1.00 89.19 105 MET A O 1
ATOM 826 N N . ASP A 1 106 ? 6.231 0.126 -16.773 1.00 89.50 106 ASP A N 1
ATOM 827 C CA . ASP A 1 106 ? 5.470 1.177 -17.451 1.00 89.50 106 ASP A CA 1
ATOM 828 C C . ASP A 1 106 ? 4.247 0.586 -18.171 1.00 89.50 106 ASP A C 1
ATOM 830 O O . ASP A 1 106 ? 3.145 1.119 -18.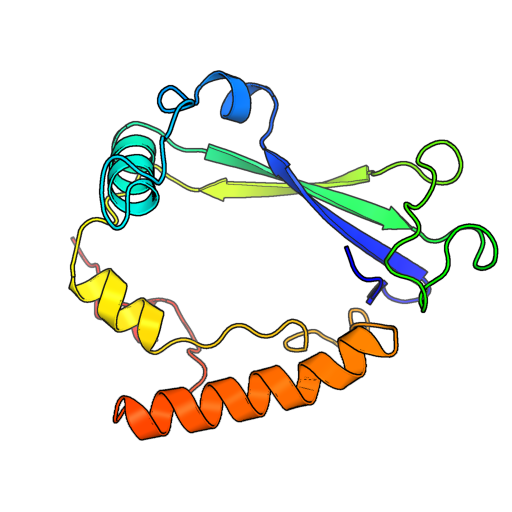062 1.00 89.50 106 ASP A O 1
ATOM 834 N N . ALA A 1 107 ? 4.366 -0.588 -18.794 1.00 89.56 107 ALA A N 1
ATOM 835 C CA . ALA A 1 107 ? 3.247 -1.240 -19.481 1.00 89.56 107 ALA A CA 1
ATOM 836 C C . ALA A 1 107 ? 2.133 -1.776 -18.549 1.00 89.56 107 ALA A C 1
ATOM 838 O O . ALA A 1 107 ? 1.062 -2.160 -19.022 1.00 89.56 107 ALA A O 1
ATOM 839 N N . VAL A 1 108 ? 2.333 -1.810 -17.225 1.00 92.88 108 VAL A N 1
ATOM 840 C CA . VAL A 1 108 ? 1.327 -2.315 -16.271 1.00 92.88 108 VAL A CA 1
ATOM 841 C C . VAL A 1 108 ? 0.468 -1.170 -15.722 1.00 92.88 108 VAL A C 1
ATOM 843 O O . VAL A 1 108 ? 0.898 -0.027 -15.572 1.00 92.88 108 VAL A O 1
ATOM 846 N N . SER A 1 109 ? -0.793 -1.462 -15.397 1.00 93.12 109 SER A N 1
ATOM 847 C CA . SER A 1 109 ? -1.709 -0.517 -14.745 1.00 93.12 109 SER A CA 1
ATOM 848 C C . SER A 1 109 ? -2.095 -0.986 -13.348 1.00 93.12 109 SER A C 1
ATOM 850 O O . SER A 1 109 ? -2.453 -2.140 -13.152 1.00 93.12 109 SER A O 1
ATOM 852 N N . ILE A 1 110 ? -2.114 -0.066 -12.385 1.00 92.38 110 ILE A N 1
ATOM 853 C CA . ILE A 1 110 ? -2.590 -0.324 -11.020 1.00 92.38 110 ILE A CA 1
ATOM 854 C C . ILE A 1 110 ? -3.885 0.454 -10.810 1.00 92.38 110 ILE A C 1
ATOM 856 O O . ILE A 1 110 ? -3.968 1.620 -11.178 1.00 92.38 110 ILE A O 1
ATOM 860 N N . THR A 1 111 ? -4.899 -0.160 -10.201 1.00 94.31 111 THR A N 1
ATOM 861 C CA . THR A 1 111 ? -6.149 0.523 -9.836 1.00 94.31 111 THR A CA 1
ATOM 862 C C . THR A 1 111 ? -6.715 -0.039 -8.533 1.00 94.31 111 THR A C 1
ATOM 864 O O . THR A 1 111 ? -6.737 -1.258 -8.364 1.00 94.31 111 THR A O 1
ATOM 867 N N . PRO A 1 112 ? -7.234 0.807 -7.620 1.00 93.38 112 PRO A N 1
ATOM 868 C CA . PRO A 1 112 ? -7.877 0.329 -6.394 1.00 93.38 112 PRO A CA 1
ATOM 869 C C . PRO A 1 112 ? -9.179 -0.442 -6.665 1.00 93.38 112 PRO A C 1
ATOM 871 O O . PRO A 1 112 ? -9.680 -1.122 -5.780 1.00 93.38 112 PRO A O 1
ATOM 874 N N . TRP A 1 113 ? -9.740 -0.342 -7.877 1.00 94.88 113 TRP A N 1
ATOM 875 C CA . TRP A 1 113 ? -10.962 -1.052 -8.273 1.00 94.88 113 TRP A CA 1
ATOM 876 C C . TRP A 1 113 ? -10.711 -2.462 -8.811 1.00 94.88 113 TRP A C 1
ATOM 878 O O . TRP A 1 113 ? -11.664 -3.147 -9.176 1.00 94.88 113 TRP A O 1
ATOM 888 N N . ARG A 1 114 ? -9.453 -2.920 -8.827 1.00 93.31 114 ARG A N 1
ATOM 889 C CA . ARG A 1 114 ? -9.108 -4.333 -9.015 1.00 93.31 114 ARG A CA 1
ATOM 890 C C . ARG A 1 114 ? -9.308 -5.070 -7.685 1.00 93.31 114 ARG A C 1
ATOM 892 O O . ARG A 1 114 ? -8.350 -5.452 -7.022 1.00 93.31 114 ARG A O 1
ATOM 899 N N . ALA A 1 115 ? -10.566 -5.205 -7.283 1.00 94.12 115 ALA A N 1
ATOM 900 C CA . ALA A 1 115 ? -10.986 -5.796 -6.017 1.00 94.12 115 ALA A CA 1
ATOM 901 C C . ALA A 1 115 ? -12.231 -6.671 -6.227 1.00 94.12 115 ALA A C 1
ATOM 903 O O . ALA A 1 115 ? -12.985 -6.461 -7.178 1.00 94.12 115 ALA A O 1
ATOM 904 N N . THR A 1 116 ? -12.459 -7.642 -5.340 1.00 95.94 116 THR A N 1
ATOM 905 C CA . THR A 1 116 ? -13.727 -8.388 -5.306 1.00 95.94 116 THR A CA 1
ATOM 906 C C . THR A 1 116 ? -14.852 -7.510 -4.756 1.00 95.94 116 THR A C 1
ATOM 908 O O . THR A 1 116 ? -14.593 -6.478 -4.135 1.00 95.94 116 THR A O 1
ATOM 911 N N . GLU A 1 117 ? -16.111 -7.914 -4.943 1.00 96.50 117 GLU A N 1
ATOM 912 C CA . GLU A 1 117 ? -17.260 -7.174 -4.394 1.00 96.50 117 GLU A CA 1
ATOM 913 C C . GLU A 1 117 ? -17.180 -7.047 -2.863 1.00 96.50 117 GLU A C 1
ATOM 915 O O . GLU A 1 117 ? -17.439 -5.982 -2.304 1.00 96.50 117 GLU A O 1
ATOM 920 N N . GLU A 1 118 ? -16.721 -8.100 -2.186 1.00 97.00 118 GLU A N 1
ATOM 921 C CA . GLU A 1 118 ? -16.491 -8.116 -0.737 1.00 97.00 118 GLU A CA 1
ATOM 922 C C . GLU A 1 118 ? -15.430 -7.111 -0.277 1.00 97.00 118 GLU A C 1
ATOM 924 O O . GLU A 1 118 ? -15.435 -6.724 0.888 1.00 97.00 118 GLU A O 1
ATOM 929 N N . HIS A 1 119 ? -14.548 -6.669 -1.178 1.00 96.44 119 HIS A N 1
ATOM 930 C CA . HIS A 1 119 ? -13.464 -5.725 -0.903 1.00 96.44 119 HIS A CA 1
ATOM 931 C C . HIS A 1 119 ? -13.583 -4.420 -1.693 1.00 96.44 119 HIS A C 1
ATOM 933 O O . HIS A 1 119 ? -12.613 -3.667 -1.806 1.00 96.44 119 HIS A O 1
ATOM 939 N N . ARG A 1 120 ? -14.758 -4.129 -2.268 1.00 96.75 120 ARG A N 1
ATOM 940 C CA . ARG A 1 120 ? -14.891 -2.972 -3.153 1.00 96.75 120 ARG A CA 1
ATOM 941 C C . ARG A 1 120 ? -14.573 -1.657 -2.422 1.00 96.75 120 ARG A C 1
ATOM 943 O O . ARG A 1 120 ? -15.030 -1.462 -1.289 1.00 96.75 120 ARG A O 1
ATOM 950 N N . PRO A 1 121 ? -13.865 -0.714 -3.065 1.00 97.25 121 PRO A N 1
ATOM 951 C CA . PRO A 1 121 ? -13.641 0.615 -2.507 1.00 97.25 121 PRO A CA 1
ATOM 952 C C . PRO A 1 121 ? -14.949 1.364 -2.198 1.00 97.25 121 PRO A C 1
ATOM 954 O O . PRO A 1 121 ? -15.945 1.242 -2.918 1.00 97.25 121 PRO A O 1
ATOM 957 N N . LEU A 1 122 ? -14.941 2.180 -1.142 1.00 97.31 122 LEU A N 1
ATOM 958 C CA . LEU A 1 122 ? -16.083 2.978 -0.690 1.00 97.31 122 LEU A CA 1
ATOM 959 C C . LEU A 1 122 ? -15.772 4.479 -0.711 1.00 97.31 122 LEU A C 1
ATOM 961 O O . LEU A 1 122 ? -14.619 4.903 -0.703 1.00 97.31 122 LEU A O 1
ATOM 965 N N . GLY A 1 123 ? -16.829 5.288 -0.728 1.00 96.44 123 GLY A N 1
ATOM 966 C CA . GLY A 1 123 ? -16.730 6.745 -0.733 1.00 96.44 123 GLY A CA 1
ATOM 967 C C . GLY A 1 123 ? -16.687 7.379 -2.126 1.00 96.44 123 GLY A C 1
ATOM 968 O O . GLY A 1 123 ? -16.336 6.749 -3.129 1.00 96.44 123 GLY A O 1
ATOM 969 N N . ASN A 1 124 ? -17.045 8.659 -2.181 1.00 95.38 124 ASN A N 1
ATOM 970 C CA . ASN A 1 124 ? -17.105 9.481 -3.386 1.00 95.38 124 ASN A CA 1
ATOM 971 C C . ASN A 1 124 ? -15.751 9.554 -4.092 1.00 95.38 124 ASN A C 1
ATOM 973 O O . ASN A 1 124 ? -15.682 9.325 -5.301 1.00 95.38 124 ASN A O 1
ATOM 977 N N . LEU A 1 125 ? -14.661 9.785 -3.347 1.00 94.56 125 LEU A N 1
ATOM 978 C CA . LEU A 1 125 ? -13.327 9.846 -3.948 1.00 94.56 125 LEU A CA 1
ATOM 979 C C . LEU A 1 125 ? -12.945 8.514 -4.599 1.00 94.56 125 LEU A C 1
ATOM 981 O O . LEU A 1 125 ? -12.391 8.505 -5.696 1.00 94.56 125 LEU A O 1
ATOM 985 N N . MET A 1 126 ? -13.243 7.378 -3.959 1.00 95.62 126 MET A N 1
ATOM 986 C CA . MET A 1 126 ? -12.944 6.088 -4.576 1.00 95.62 126 MET A CA 1
ATOM 987 C C . MET A 1 126 ? -13.781 5.878 -5.834 1.00 95.62 126 MET A C 1
ATOM 989 O O . MET A 1 126 ? -13.217 5.476 -6.848 1.00 95.62 126 MET A O 1
ATOM 993 N N . ARG A 1 127 ? -15.079 6.215 -5.825 1.00 95.94 127 ARG A N 1
ATOM 994 C CA . ARG A 1 127 ? -15.924 6.160 -7.034 1.00 95.94 127 ARG A CA 1
ATOM 995 C C . ARG A 1 127 ? -15.336 6.991 -8.176 1.00 95.94 127 ARG A C 1
ATOM 997 O O . ARG A 1 127 ? -15.242 6.481 -9.289 1.00 95.94 127 ARG A O 1
ATOM 1004 N N . ALA A 1 128 ? -14.856 8.201 -7.894 1.00 96.25 128 ALA A N 1
ATOM 1005 C CA . ALA A 1 128 ? -14.172 9.035 -8.882 1.00 96.25 128 ALA A CA 1
ATOM 1006 C C . ALA A 1 128 ? -12.877 8.380 -9.403 1.00 96.25 128 ALA A C 1
ATOM 1008 O O . ALA A 1 128 ? -12.655 8.317 -10.614 1.00 96.25 128 ALA A O 1
ATOM 1009 N N . ARG A 1 129 ? -12.050 7.807 -8.513 1.00 96.19 129 ARG A N 1
ATOM 1010 C CA . ARG A 1 129 ? -10.809 7.106 -8.896 1.00 96.19 129 ARG A CA 1
ATOM 1011 C C . ARG A 1 129 ? -11.052 5.951 -9.866 1.00 96.19 129 ARG A C 1
ATOM 1013 O O . ARG A 1 129 ? -10.156 5.658 -10.647 1.00 96.19 129 ARG A O 1
ATOM 1020 N N . ARG A 1 130 ? -12.228 5.313 -9.871 1.00 95.75 130 ARG A N 1
ATOM 1021 C CA . ARG A 1 130 ? -12.540 4.249 -10.841 1.00 95.75 130 ARG A CA 1
ATOM 1022 C C . ARG A 1 130 ? -12.343 4.727 -12.275 1.00 95.75 130 ARG A C 1
ATOM 1024 O O . ARG A 1 130 ? -11.646 4.077 -13.049 1.00 95.75 130 ARG A O 1
ATOM 1031 N N . GLU A 1 131 ? -12.952 5.860 -12.603 1.00 96.94 131 GLU A N 1
ATOM 1032 C CA . GLU A 1 131 ? -12.929 6.398 -13.958 1.00 96.94 131 GLU A CA 1
ATOM 1033 C C . GLU A 1 131 ? -11.606 7.101 -14.259 1.00 96.94 131 GLU A C 1
ATOM 1035 O O . GLU A 1 131 ? -11.029 6.881 -15.319 1.00 96.94 131 GLU A O 1
ATOM 1040 N N . VAL A 1 132 ? -11.065 7.855 -13.296 1.00 97.31 132 VAL A N 1
ATOM 1041 C CA . VAL A 1 132 ? -9.780 8.554 -13.461 1.00 97.31 132 VAL A CA 1
ATOM 1042 C C . VAL A 1 132 ? -8.646 7.576 -13.773 1.00 97.31 132 VAL A C 1
ATOM 1044 O O . VAL A 1 132 ? -7.907 7.783 -14.732 1.00 97.31 132 VAL A O 1
ATOM 1047 N N . TYR A 1 133 ? -8.526 6.475 -13.021 1.00 96.69 133 TYR A N 1
ATOM 1048 C CA . TYR A 1 133 ? -7.493 5.467 -13.282 1.00 96.69 133 TYR A CA 1
ATOM 1049 C C . TYR A 1 133 ? -7.710 4.753 -14.619 1.00 96.69 133 TYR A C 1
ATOM 1051 O O . TYR A 1 133 ? -6.742 4.442 -15.311 1.00 96.69 133 TYR A O 1
ATOM 1059 N N . ARG A 1 134 ? -8.969 4.505 -15.007 1.00 95.56 134 ARG A N 1
ATOM 1060 C CA . ARG A 1 134 ? -9.295 3.890 -16.298 1.00 95.56 134 ARG A CA 1
ATOM 1061 C C . ARG A 1 134 ? -8.854 4.779 -17.460 1.00 95.56 134 ARG A C 1
ATOM 1063 O O . ARG A 1 134 ? -8.161 4.288 -18.344 1.00 95.56 134 ARG A O 1
ATOM 1070 N N . GLN A 1 135 ? -9.221 6.058 -17.433 1.00 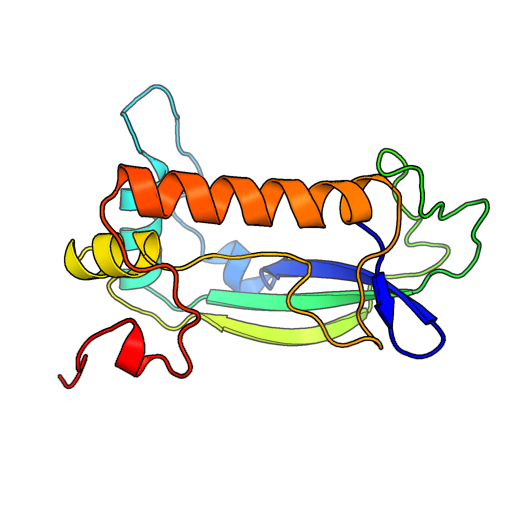97.12 135 GLN A N 1
ATOM 1071 C CA . GLN A 1 135 ? -8.880 7.019 -18.484 1.00 97.12 135 GLN A CA 1
ATOM 1072 C C . GLN A 1 135 ? -7.382 7.307 -18.533 1.00 97.12 135 GLN A C 1
ATOM 1074 O O . GLN A 1 135 ? -6.795 7.294 -19.608 1.00 97.12 135 GLN A O 1
ATOM 1079 N N . SER A 1 136 ? -6.741 7.475 -17.372 1.00 96.50 136 SER A N 1
ATOM 1080 C CA . SER A 1 136 ? -5.288 7.646 -17.289 1.00 96.50 136 SER A CA 1
ATOM 1081 C C . SER A 1 136 ? -4.545 6.449 -17.884 1.00 96.50 136 SER A C 1
ATOM 1083 O O . SER A 1 136 ? -3.611 6.635 -18.656 1.00 96.50 136 SER A O 1
ATOM 1085 N N . SER A 1 137 ? -4.991 5.227 -17.579 1.00 95.88 137 SER A N 1
ATOM 1086 C CA . SER A 1 137 ? -4.437 4.008 -18.165 1.00 95.88 137 SER A CA 1
ATOM 1087 C C . SER A 1 137 ? -4.634 3.981 -19.685 1.00 95.88 137 SER A C 1
ATOM 1089 O O . SER A 1 137 ? -3.651 3.804 -20.390 1.00 95.88 137 SER A O 1
ATOM 1091 N N . ILE A 1 138 ? -5.846 4.217 -20.206 1.00 95.94 138 ILE A N 1
ATOM 1092 C CA . ILE A 1 138 ? -6.106 4.253 -21.661 1.00 95.94 138 ILE A CA 1
ATOM 1093 C C . ILE A 1 138 ? -5.181 5.257 -22.357 1.00 95.94 138 ILE A C 1
ATOM 1095 O O . ILE A 1 138 ? -4.400 4.862 -23.218 1.00 95.94 138 ILE A O 1
ATOM 1099 N N . LEU A 1 139 ? -5.202 6.515 -21.913 1.00 96.69 139 LEU A N 1
ATOM 1100 C CA . LEU A 1 139 ? -4.430 7.586 -22.534 1.00 96.69 139 LEU A CA 1
ATOM 1101 C C . LEU A 1 139 ? -2.921 7.321 -22.472 1.00 96.69 139 LEU A C 1
ATOM 1103 O O . LEU A 1 139 ? -2.228 7.503 -23.466 1.00 96.69 139 LEU A O 1
ATOM 1107 N N . ARG A 1 140 ? -2.396 6.866 -21.325 1.00 95.50 140 ARG A N 1
ATOM 1108 C CA . ARG A 1 140 ? -0.960 6.578 -21.184 1.00 95.50 140 ARG A CA 1
ATOM 1109 C C . ARG A 1 140 ? -0.508 5.466 -22.132 1.00 95.50 140 ARG A C 1
ATOM 1111 O O . ARG A 1 140 ? 0.549 5.589 -22.733 1.00 95.50 140 ARG A O 1
ATOM 1118 N N . HIS A 1 141 ? -1.307 4.411 -22.292 1.00 95.69 141 HIS A N 1
ATOM 1119 C CA . HIS A 1 141 ? -0.972 3.319 -23.212 1.00 95.69 141 HIS A CA 1
ATOM 1120 C C . HIS A 1 141 ? -1.039 3.770 -24.674 1.00 95.69 141 HIS A C 1
ATOM 1122 O O . HIS A 1 141 ? -0.166 3.405 -25.454 1.00 95.69 141 HIS A O 1
ATOM 1128 N N . GLU A 1 142 ? -2.024 4.596 -25.040 1.00 96.00 142 GLU A N 1
ATOM 1129 C CA . GLU A 1 142 ? -2.114 5.184 -26.383 1.00 96.00 142 GLU A CA 1
ATOM 1130 C C . GLU A 1 142 ? -0.897 6.062 -26.702 1.00 96.00 142 GLU A C 1
ATOM 1132 O O . GLU A 1 142 ? -0.272 5.878 -27.746 1.00 96.00 142 GLU A O 1
ATOM 1137 N N . LEU A 1 143 ? -0.524 6.966 -25.788 1.00 96.19 143 LEU A N 1
ATOM 1138 C CA . LEU A 1 143 ? 0.621 7.868 -25.955 1.00 96.19 143 LEU A CA 1
ATOM 1139 C C . LEU A 1 143 ? 1.963 7.127 -25.989 1.00 96.19 143 LEU A C 1
ATOM 1141 O O . LEU A 1 143 ? 2.859 7.530 -26.725 1.00 96.19 143 LEU A O 1
ATOM 1145 N N . ASN A 1 144 ? 2.092 6.041 -25.225 1.00 94.38 144 ASN A N 1
ATOM 1146 C CA . ASN A 1 144 ? 3.316 5.241 -25.172 1.00 94.38 144 ASN A CA 1
ATOM 1147 C C . ASN A 1 144 ? 3.343 4.130 -26.239 1.00 94.38 144 ASN A C 1
ATOM 1149 O O . ASN A 1 144 ? 4.275 3.329 -26.251 1.00 94.38 144 ASN A O 1
ATOM 1153 N N . HIS A 1 145 ? 2.333 4.042 -27.114 1.00 94.44 145 HIS A N 1
ATOM 1154 C CA . HIS A 1 145 ? 2.178 2.962 -28.099 1.00 94.44 145 HIS A CA 1
ATOM 1155 C C . HIS A 1 145 ? 2.230 1.547 -27.485 1.00 94.44 145 HIS A C 1
ATOM 1157 O O . HIS A 1 145 ? 2.716 0.595 -28.095 1.00 94.44 145 HIS A O 1
ATOM 1163 N N . GLN A 1 146 ? 1.709 1.401 -26.266 1.00 92.81 146 GLN A N 1
ATOM 1164 C CA . GLN A 1 146 ? 1.677 0.152 -25.509 1.00 92.81 146 GLN A CA 1
ATOM 1165 C C . GLN A 1 146 ? 0.298 -0.505 -25.589 1.00 92.81 146 GLN A C 1
ATOM 1167 O O . GLN A 1 146 ? -0.743 0.152 -25.604 1.00 92.81 146 GLN A O 1
ATOM 1172 N N . VAL A 1 147 ? 0.261 -1.839 -25.577 1.00 91.00 147 VAL A N 1
ATOM 1173 C CA . VAL A 1 147 ? -1.006 -2.575 -25.502 1.00 91.00 147 VAL A CA 1
ATOM 1174 C C . VAL A 1 147 ? -1.510 -2.556 -24.065 1.00 91.00 147 VAL A C 1
ATOM 1176 O O . VAL A 1 147 ? -0.906 -3.153 -23.177 1.00 91.00 147 VAL A O 1
ATOM 1179 N N . ARG A 1 148 ? -2.665 -1.928 -23.835 1.00 91.88 148 ARG A N 1
ATOM 1180 C CA . ARG A 1 148 ? -3.338 -1.973 -22.534 1.00 91.88 148 ARG A CA 1
ATOM 1181 C C . ARG A 1 148 ? -3.928 -3.358 -22.283 1.00 91.88 148 ARG A C 1
ATOM 1183 O O . ARG A 1 148 ? -5.046 -3.655 -22.706 1.00 91.88 148 ARG A O 1
ATOM 1190 N N . LYS A 1 149 ? -3.197 -4.190 -21.549 1.00 90.50 149 LYS A N 1
ATOM 1191 C CA . LYS A 1 149 ? -3.616 -5.542 -21.182 1.00 90.50 149 LYS A CA 1
ATOM 1192 C C . LYS A 1 149 ? -3.290 -5.815 -19.723 1.00 90.50 149 LYS A C 1
ATOM 1194 O O . LYS A 1 149 ? -2.238 -5.444 -19.223 1.00 90.50 149 LYS A O 1
ATOM 1199 N N . GLU A 1 150 ? -4.206 -6.500 -19.054 1.00 90.19 150 GLU A N 1
ATOM 1200 C CA . GLU A 1 150 ? -3.939 -7.001 -17.719 1.00 90.19 150 GLU A CA 1
ATOM 1201 C C . GLU A 1 150 ? -3.063 -8.263 -17.784 1.00 90.19 150 GLU A C 1
ATOM 1203 O O . GLU A 1 150 ? -3.468 -9.229 -18.446 1.00 90.19 150 GLU A O 1
ATOM 1208 N N . PRO A 1 151 ? -1.907 -8.294 -17.100 1.00 91.62 151 PRO A N 1
ATOM 1209 C CA . PRO A 1 151 ? -1.098 -9.500 -17.018 1.00 91.62 151 PRO A CA 1
ATOM 1210 C C . PRO A 1 151 ? -1.786 -10.577 -16.172 1.00 91.62 151 PRO A C 1
ATOM 1212 O O . PRO A 1 151 ? -2.428 -10.301 -15.154 1.00 91.62 151 PRO A O 1
ATOM 1215 N N . ARG A 1 152 ? -1.632 -11.834 -16.591 1.00 91.25 152 ARG A N 1
ATOM 1216 C CA . ARG A 1 152 ? -2.171 -13.015 -15.891 1.00 91.25 152 ARG A CA 1
ATOM 1217 C C . ARG A 1 152 ? -1.136 -13.704 -15.006 1.00 91.25 152 ARG A C 1
ATOM 1219 O O . ARG A 1 152 ? -1.502 -14.496 -14.142 1.00 91.25 152 ARG A O 1
ATOM 1226 N N . SER A 1 153 ? 0.140 -13.408 -15.219 1.00 91.25 153 SER A N 1
ATOM 1227 C CA . SER A 1 153 ? 1.265 -13.969 -14.477 1.00 91.25 153 SER A CA 1
ATOM 1228 C C . SER A 1 153 ? 2.477 -13.045 -14.562 1.00 91.25 153 SER A C 1
ATOM 1230 O O . SER A 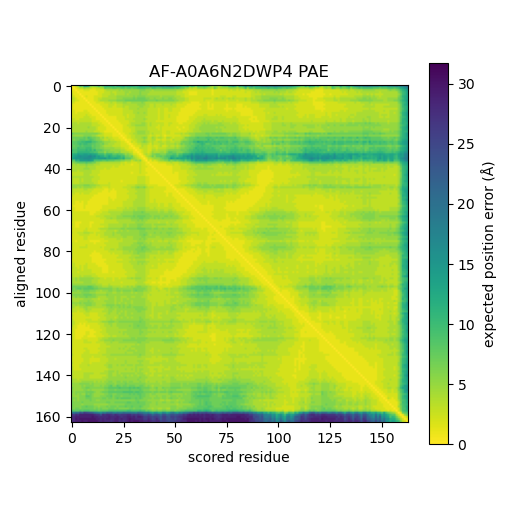1 153 ? 2.559 -12.194 -15.446 1.00 91.25 153 SER A O 1
ATOM 1232 N N . LEU A 1 154 ? 3.452 -13.255 -13.674 1.00 88.75 154 LEU A N 1
ATOM 1233 C CA . LEU A 1 154 ? 4.728 -12.534 -13.716 1.00 88.75 154 LEU A CA 1
ATOM 1234 C C . LEU A 1 154 ? 5.475 -12.758 -15.036 1.00 88.75 154 LEU A C 1
ATOM 1236 O O . LEU A 1 154 ? 5.999 -11.802 -15.590 1.00 88.75 154 LEU A O 1
ATOM 1240 N N . ALA A 1 155 ? 5.436 -13.978 -15.583 1.00 88.94 155 ALA A N 1
ATOM 1241 C CA . ALA A 1 155 ? 6.062 -14.312 -16.867 1.00 88.94 155 ALA A CA 1
ATOM 1242 C C . ALA A 1 155 ? 5.486 -13.534 -18.071 1.00 88.94 155 ALA A C 1
ATOM 1244 O O . ALA A 1 155 ? 6.143 -13.410 -19.099 1.00 88.94 155 ALA A O 1
ATOM 1245 N N . GLU A 1 156 ? 4.256 -13.008 -17.972 1.00 89.56 156 GLU A N 1
ATOM 1246 C CA . GLU A 1 156 ? 3.703 -12.138 -19.022 1.00 89.56 156 GLU A CA 1
ATOM 1247 C C . GLU A 1 156 ? 4.230 -10.701 -18.936 1.00 89.56 156 GLU A C 1
ATOM 1249 O O . GLU A 1 156 ? 4.157 -9.977 -19.926 1.00 89.56 156 GLU A O 1
ATOM 1254 N N . VAL A 1 157 ? 4.723 -10.286 -17.765 1.00 88.38 157 VAL A N 1
ATOM 1255 C CA . VAL A 1 157 ? 5.280 -8.947 -17.519 1.00 88.38 157 VAL A CA 1
ATOM 1256 C C . VAL A 1 157 ? 6.785 -8.956 -17.768 1.00 88.38 157 VAL A C 1
ATOM 1258 O O . VAL A 1 157 ? 7.295 -8.148 -18.536 1.00 88.38 157 VAL A O 1
ATOM 1261 N N . PHE A 1 158 ? 7.480 -9.910 -17.157 1.00 84.94 158 PHE A N 1
ATOM 1262 C CA .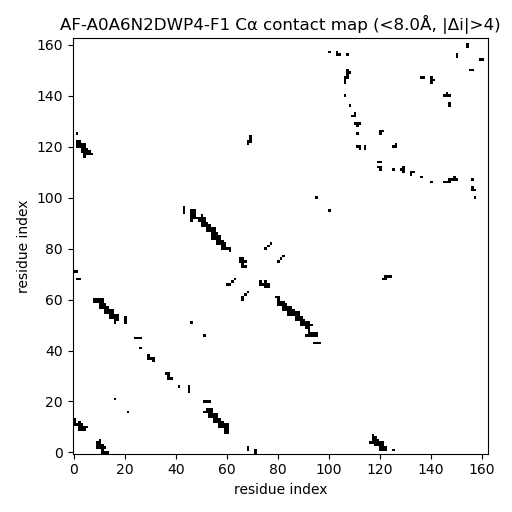 PHE A 1 158 ? 8.917 -10.106 -17.268 1.00 84.94 158 PHE A CA 1
ATOM 1263 C C . PHE A 1 158 ? 9.140 -11.339 -18.150 1.00 84.94 158 PHE A C 1
ATOM 1265 O O . PHE A 1 158 ? 8.887 -12.462 -17.713 1.00 84.94 158 PHE A O 1
ATOM 1272 N N . ARG A 1 159 ? 9.538 -11.142 -19.415 1.00 65.12 159 ARG A N 1
ATOM 1273 C CA . ARG A 1 159 ? 9.880 -12.252 -20.322 1.00 65.12 159 ARG A CA 1
ATOM 1274 C C . ARG A 1 159 ? 11.027 -13.045 -19.693 1.00 65.12 159 ARG A C 1
ATOM 1276 O O . ARG A 1 159 ? 12.082 -12.463 -19.499 1.00 65.12 159 ARG A O 1
ATOM 1283 N N . ASP A 1 160 ? 10.780 -14.313 -19.351 1.00 48.19 160 ASP A N 1
ATOM 1284 C CA . ASP A 1 160 ? 11.709 -15.272 -18.736 1.00 48.19 160 ASP A CA 1
ATOM 1285 C C . ASP A 1 160 ? 12.919 -14.640 -18.029 1.00 48.19 160 ASP A C 1
ATOM 1287 O O . ASP A 1 160 ? 14.043 -14.677 -18.526 1.00 48.19 160 ASP A O 1
ATOM 1291 N N . ALA A 1 161 ? 12.705 -14.156 -16.803 1.00 41.97 161 ALA A N 1
ATOM 1292 C CA . ALA A 1 161 ? 13.773 -14.052 -15.810 1.00 41.97 161 ALA A CA 1
ATOM 1293 C C . ALA A 1 161 ? 14.168 -15.473 -15.349 1.00 41.97 161 ALA A C 1
ATOM 1295 O O . ALA A 1 161 ? 13.988 -15.847 -14.194 1.00 41.97 161 ALA A O 1
ATOM 1296 N N . SER A 1 162 ? 14.597 -16.315 -16.290 1.00 34.91 162 SER A N 1
ATOM 1297 C CA . SER A 1 162 ? 15.200 -17.617 -16.019 1.00 34.91 162 SER A CA 1
ATOM 1298 C C . SER A 1 162 ? 16.7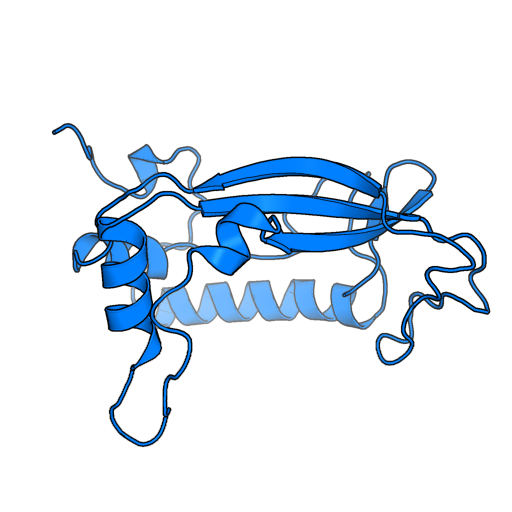11 -17.430 -16.074 1.00 34.91 162 SER A C 1
ATOM 1300 O O . SER A 1 162 ? 17.322 -17.556 -17.135 1.00 34.91 162 SER A O 1
ATOM 1302 N N . GLY A 1 163 ? 17.282 -17.085 -14.923 1.00 35.34 163 GLY A N 1
ATOM 1303 C CA . GLY A 1 163 ? 18.713 -17.079 -14.639 1.00 35.34 163 GLY A CA 1
ATOM 1304 C C . GLY A 1 163 ? 18.929 -17.473 -13.192 1.00 35.34 163 GLY A C 1
ATOM 1305 O O . GLY A 1 163 ? 18.384 -16.753 -12.328 1.00 35.34 163 GLY A O 1
#

Radius of gyration: 18.87 Å; Cα contacts (8 Å, |Δi|>4): 211; chains: 1; bounding box: 42×37×49 Å

Solvent-accessible surface area (backbone atoms only — not comparable to full-atom values): 9769 Å² total; per-residue (Å²): 117,67,33,19,34,50,64,96,44,42,28,35,67,49,78,44,65,35,71,70,41,58,67,69,59,78,88,77,82,78,62,77,84,81,43,93,60,60,63,56,64,50,52,33,57,49,25,59,74,42,59,43,41,28,34,36,27,41,26,56,65,83,44,66,87,72,39,45,58,77,45,70,87,62,75,62,55,51,94,78,36,50,73,43,78,78,47,74,49,76,45,70,54,44,84,69,76,52,68,68,57,53,58,37,56,66,56,54,82,82,58,82,72,80,49,54,81,45,45,31,62,38,39,65,69,45,60,52,46,52,56,52,47,50,52,52,48,53,52,52,22,63,76,67,74,44,76,87,57,84,73,91,48,68,62,71,54,45,76,74,84,78,126

Mean predicted aligned error: 4.63 Å

Sequence (163 aa):
MAAQRHGDYVSKIRVAPTAAAAETVVRRHLDPKTDVGVFRPALVAELQERPYEFEIQVQLCADLKRMPIEDLTVEWPEGLSPFVTVAKVRVPQQDISGDDIQEAMDAVSITPWRATEEHRPLGNLMRARREVYRQSSILRHELNHQVRKEPRSLAEVFRDASG